Protein AF-A0AAI9SCG8-F1 (afdb_monomer)

Radius of gyration: 17.85 Å; Cα contacts (8 Å, |Δi|>4): 83; chains: 1; bounding box: 46×26×51 Å

Foldseek 3Di:
DDDLPDQAALVRLVVLVVVLVVLVVVLVVQCCVLPVPPPDDPDVVVVVVSVVSVVVSVVSVVVSLVSNLSSLLSLCVQQVHHSVLSVLCVPPVSVVVSSVCSNPRHGPDDD

Solvent-accessible surface area (backbone atoms only — not comparable to full-atom values): 6388 Å² total; per-residue (Å²): 145,85,66,96,82,54,71,46,52,65,70,59,46,49,54,54,50,52,53,48,49,51,50,51,51,53,50,49,52,52,43,48,66,66,61,64,66,66,81,84,73,100,50,85,73,61,53,58,60,47,50,51,52,50,51,54,51,49,55,51,51,50,51,52,50,51,52,51,43,53,53,45,25,26,36,28,50,40,51,72,42,66,47,71,63,39,60,40,54,79,39,71,69,55,16,52,51,49,52,53,46,61,67,66,51,71,64,62,72,83,124

Sequence (111 aa):
MFSLKGRIGRKEFLIRMVLLIIASLILNFISTWFLGSNDMAPDHGLHYAGSLAALLILIAALGVTWCTICAAAARLRDIGRSAWWAILLFVPVLGFVELVYLALARGSSKN

InterPro domains:
  IPR008523 Protein of unknown function DUF805 [PF05656] (1-110)
  IPR008523 Protein of unknown function DUF805 [PTHR34980] (1-109)

Organism: NCBI:txid1944635

Mean predicted aligned error: 8.72 Å

Structure (mmCIF, N/CA/C/O backbone):
data_AF-A0AAI9SCG8-F1
#
_entry.id   AF-A0AAI9SCG8-F1
#
loop_
_atom_site.group_PDB
_atom_site.id
_atom_site.type_symbol
_atom_site.label_atom_id
_atom_site.label_alt_id
_atom_site.label_comp_id
_atom_site.label_asym_id
_atom_site.label_entity_id
_atom_site.label_seq_id
_atom_site.pdbx_PDB_ins_code
_atom_site.Cartn_x
_atom_site.Cartn_y
_atom_site.Cartn_z
_atom_site.occupancy
_atom_site.B_iso_or_equiv
_atom_site.auth_seq_id
_atom_site.auth_comp_id
_atom_site.auth_asym_id
_atom_site.auth_atom_id
_atom_site.pdbx_PDB_model_num
ATOM 1 N N . MET A 1 1 ? 4.175 14.241 9.320 1.00 41.56 1 MET A N 1
ATOM 2 C CA . MET A 1 1 ? 3.683 13.121 8.485 1.00 41.56 1 MET A CA 1
ATOM 3 C C . MET A 1 1 ? 4.202 11.734 8.918 1.00 41.56 1 MET A C 1
ATOM 5 O O . MET A 1 1 ? 3.926 10.780 8.211 1.00 41.56 1 MET A O 1
ATOM 9 N N . PHE A 1 2 ? 4.787 11.553 10.119 1.00 38.56 2 PHE A N 1
ATOM 10 C CA . PHE A 1 2 ? 5.138 10.224 10.667 1.00 38.56 2 PHE A CA 1
ATOM 11 C C . PHE A 1 2 ? 4.894 10.144 12.187 1.00 38.56 2 PHE A C 1
ATOM 13 O O . PHE A 1 2 ? 5.828 10.170 12.978 1.00 38.56 2 PHE A O 1
ATOM 20 N N . SER A 1 3 ? 3.630 10.088 12.620 1.00 43.97 3 SER A N 1
ATOM 21 C CA . SER A 1 3 ? 3.296 9.809 14.026 1.00 43.97 3 SER A CA 1
ATOM 22 C C . SER A 1 3 ? 2.674 8.420 14.139 1.00 43.97 3 SER A C 1
ATOM 24 O O . SER A 1 3 ? 1.537 8.208 13.723 1.00 43.97 3 SER A O 1
ATOM 26 N N . LEU A 1 4 ? 3.412 7.477 14.733 1.00 52.69 4 LEU A N 1
ATOM 27 C CA . LEU A 1 4 ? 2.947 6.116 15.047 1.00 52.69 4 LEU A CA 1
ATOM 28 C C . LEU A 1 4 ? 1.884 6.082 16.168 1.00 52.69 4 LEU A C 1
ATOM 30 O O . LEU A 1 4 ? 1.294 5.032 16.424 1.00 52.69 4 LEU A O 1
ATOM 34 N N . LYS A 1 5 ? 1.604 7.229 16.807 1.00 54.00 5 LYS A N 1
ATOM 35 C CA . LYS A 1 5 ? 0.611 7.399 17.884 1.00 54.00 5 LYS A CA 1
ATOM 36 C C . LYS A 1 5 ? -0.717 8.021 17.426 1.00 54.00 5 LYS A C 1
ATOM 38 O O . LYS A 1 5 ? -1.631 8.141 18.235 1.00 54.00 5 LYS A O 1
ATOM 43 N N . GLY A 1 6 ? -0.846 8.414 16.157 1.00 60.06 6 GLY A N 1
ATOM 44 C CA . GLY A 1 6 ? -2.071 9.032 15.644 1.00 60.06 6 GLY A CA 1
ATOM 45 C C . GLY A 1 6 ? -3.183 8.011 15.398 1.00 60.06 6 GLY A C 1
ATOM 46 O O . GLY A 1 6 ? -2.981 7.031 14.681 1.00 60.06 6 GLY A O 1
ATOM 47 N N . ARG A 1 7 ? -4.367 8.242 15.973 1.00 67.19 7 ARG A N 1
ATOM 48 C CA . ARG A 1 7 ? -5.604 7.563 15.560 1.00 67.19 7 ARG A CA 1
ATOM 49 C C . ARG A 1 7 ? -6.013 8.117 14.198 1.00 67.19 7 ARG A C 1
ATOM 51 O O . ARG A 1 7 ? -6.025 9.331 14.026 1.00 67.19 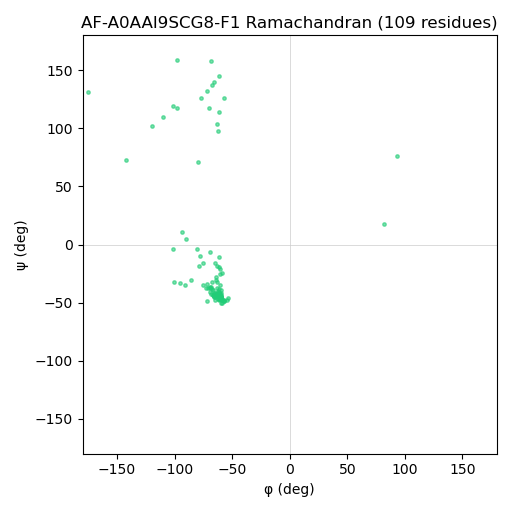7 ARG A O 1
ATOM 58 N N . ILE A 1 8 ? -6.330 7.243 13.244 1.00 75.56 8 ILE A N 1
ATOM 59 C CA . ILE A 1 8 ? -6.785 7.652 11.911 1.00 75.56 8 ILE A CA 1
ATOM 60 C C . ILE A 1 8 ? -8.306 7.507 11.839 1.00 75.56 8 ILE A C 1
ATOM 62 O O . ILE A 1 8 ? -8.856 6.404 11.953 1.00 75.56 8 ILE A O 1
ATOM 66 N N . GLY A 1 9 ? -8.983 8.631 11.602 1.00 75.94 9 GLY A N 1
ATOM 67 C CA . GLY A 1 9 ? -10.420 8.659 11.348 1.00 75.94 9 GLY A CA 1
ATOM 68 C C . GLY A 1 9 ? -10.779 8.022 10.001 1.00 75.94 9 GLY A C 1
ATOM 69 O O . GLY A 1 9 ? -9.963 7.954 9.086 1.00 75.94 9 GLY A O 1
ATOM 70 N N . ARG A 1 10 ? -12.034 7.583 9.842 1.00 80.56 10 ARG A N 1
ATOM 71 C CA . ARG A 1 10 ? -12.500 6.866 8.636 1.00 80.56 10 ARG A CA 1
ATOM 72 C C . ARG A 1 10 ? -12.210 7.607 7.322 1.00 80.56 10 ARG A C 1
ATOM 74 O O . ARG A 1 10 ? -11.725 6.999 6.376 1.00 80.56 10 ARG A O 1
ATOM 81 N N . LYS A 1 11 ? -12.500 8.913 7.261 1.00 80.69 11 LYS A N 1
ATOM 82 C CA . LYS A 1 11 ? -12.284 9.730 6.051 1.00 80.69 11 LYS A CA 1
ATOM 83 C C . LYS A 1 11 ? -10.799 9.854 5.709 1.00 80.69 11 LYS A C 1
ATOM 85 O O . LYS A 1 11 ? -10.421 9.724 4.552 1.00 80.69 11 LYS A O 1
ATOM 90 N N . GLU A 1 12 ? -9.962 10.056 6.721 1.00 83.94 12 GLU A N 1
ATOM 91 C CA . GLU A 1 12 ? -8.517 10.164 6.542 1.00 83.94 12 GLU A CA 1
ATOM 92 C C . GLU A 1 12 ? -7.903 8.827 6.103 1.00 83.94 12 GLU A C 1
ATOM 94 O O . GLU A 1 12 ? -7.035 8.812 5.234 1.00 83.94 12 GLU A O 1
ATOM 99 N N . PHE A 1 13 ? -8.396 7.702 6.637 1.00 86.56 13 PHE A N 1
ATOM 100 C CA . PHE A 1 13 ? -8.008 6.367 6.177 1.00 86.56 13 PHE A CA 1
ATOM 101 C C . PHE A 1 13 ? -8.336 6.176 4.697 1.00 86.56 13 PHE A C 1
ATOM 103 O O . PHE A 1 13 ? -7.452 5.808 3.932 1.00 86.56 13 PHE A O 1
ATOM 110 N N . LEU A 1 14 ? -9.569 6.485 4.281 1.00 86.50 14 LEU A N 1
ATOM 111 C CA . LEU A 1 14 ? -9.987 6.359 2.883 1.00 86.50 14 LEU A CA 1
ATOM 112 C C . LEU A 1 14 ? -9.128 7.210 1.946 1.00 86.50 14 LEU A C 1
ATOM 114 O O . LEU A 1 14 ? -8.645 6.694 0.946 1.00 86.50 14 LEU A O 1
ATOM 118 N N . ILE A 1 15 ? -8.882 8.478 2.284 1.00 88.19 15 ILE A N 1
ATOM 119 C CA . ILE A 1 15 ? -8.038 9.359 1.465 1.00 88.19 15 ILE A CA 1
ATOM 120 C C . ILE A 1 15 ? -6.617 8.792 1.357 1.00 88.19 15 ILE A C 1
ATOM 122 O O . ILE A 1 15 ? -6.079 8.700 0.258 1.00 88.19 15 ILE A O 1
ATOM 126 N N . ARG A 1 16 ? -6.018 8.352 2.473 1.00 89.38 16 ARG A N 1
ATOM 127 C CA . ARG A 1 16 ? -4.682 7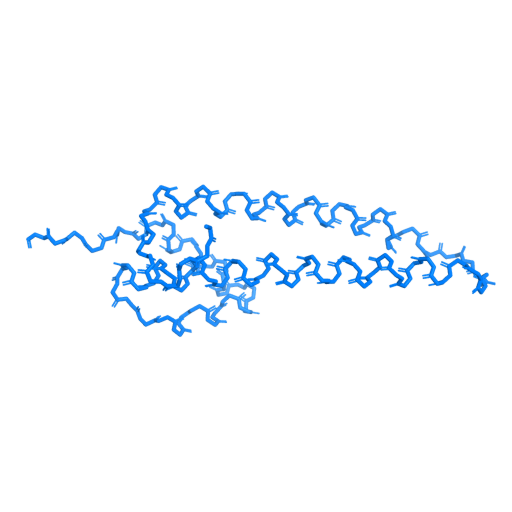.731 2.469 1.00 89.38 16 ARG A CA 1
ATOM 128 C C . ARG A 1 16 ? -4.647 6.454 1.628 1.00 89.38 16 ARG A C 1
ATOM 130 O O . ARG A 1 16 ? -3.696 6.268 0.881 1.00 89.38 16 ARG A O 1
ATOM 137 N N . MET A 1 17 ? -5.668 5.601 1.720 1.00 89.94 17 MET A N 1
ATOM 138 C CA . MET A 1 17 ? -5.767 4.380 0.915 1.00 89.94 17 MET A CA 1
ATOM 139 C C . MET A 1 17 ? -5.916 4.691 -0.570 1.00 89.94 17 MET A C 1
ATOM 141 O O . MET A 1 17 ? -5.198 4.109 -1.371 1.00 89.94 17 MET A O 1
ATOM 145 N N . VAL A 1 18 ? -6.771 5.644 -0.945 1.00 90.75 18 VAL A N 1
ATOM 146 C CA . VAL A 1 18 ? -6.926 6.066 -2.345 1.00 90.75 18 VAL A CA 1
ATOM 147 C C . VAL A 1 18 ? -5.609 6.610 -2.897 1.00 90.75 18 VAL A C 1
ATOM 149 O O . VAL A 1 18 ? -5.192 6.202 -3.975 1.00 90.75 18 VAL A O 1
ATOM 152 N N . LEU A 1 19 ? -4.908 7.466 -2.147 1.00 92.19 19 LEU A N 1
ATOM 153 C CA . LEU A 1 19 ? -3.600 7.986 -2.555 1.00 92.19 19 LEU A CA 1
ATOM 154 C C . LEU A 1 19 ? -2.557 6.873 -2.723 1.00 92.19 19 LEU A C 1
ATOM 156 O O . LEU A 1 19 ? -1.797 6.893 -3.687 1.00 92.19 19 LEU A O 1
ATOM 160 N N . LEU A 1 20 ? -2.531 5.895 -1.814 1.00 91.81 20 LEU A N 1
ATOM 161 C CA . LEU A 1 20 ? -1.609 4.760 -1.893 1.00 91.81 20 LEU A CA 1
ATOM 162 C C . LEU A 1 20 ? -1.950 3.824 -3.059 1.00 91.81 20 LEU A C 1
ATOM 164 O O . LEU A 1 20 ? -1.037 3.378 -3.742 1.00 91.81 20 LEU A O 1
ATOM 168 N N . ILE A 1 21 ? -3.235 3.602 -3.352 1.00 91.69 21 ILE A N 1
ATOM 169 C CA . ILE A 1 21 ? -3.680 2.849 -4.534 1.00 91.69 21 ILE A CA 1
ATOM 170 C C . ILE A 1 21 ? -3.245 3.567 -5.813 1.00 91.69 21 ILE A C 1
ATOM 172 O O . ILE A 1 21 ? -2.671 2.937 -6.695 1.00 91.69 21 ILE A O 1
ATOM 176 N N . ILE A 1 22 ? -3.458 4.883 -5.911 1.00 94.25 22 ILE A N 1
ATOM 177 C CA . ILE A 1 22 ? -3.014 5.675 -7.068 1.00 94.25 22 ILE A CA 1
ATOM 178 C C . ILE A 1 22 ? -1.490 5.584 -7.225 1.00 94.25 22 ILE A C 1
ATOM 180 O O . ILE A 1 22 ? -1.006 5.333 -8.326 1.00 94.25 22 ILE A O 1
ATOM 184 N N . ALA A 1 23 ? -0.731 5.721 -6.135 1.00 93.00 23 ALA A N 1
ATOM 185 C CA . ALA A 1 23 ? 0.722 5.574 -6.160 1.00 93.00 23 ALA A CA 1
ATOM 186 C C . ALA A 1 23 ? 1.155 4.170 -6.622 1.00 93.00 23 ALA A C 1
ATOM 188 O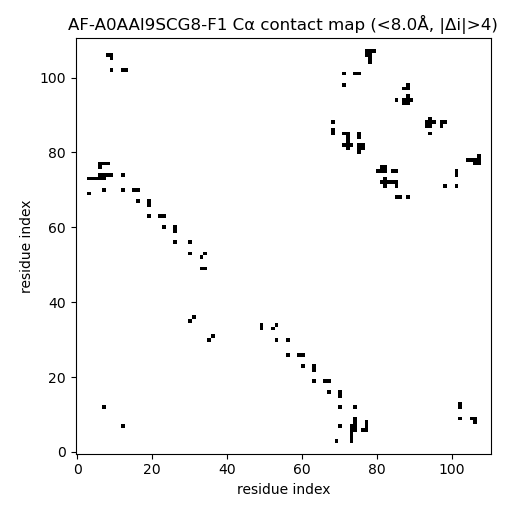 O . ALA A 1 23 ? 2.058 4.055 -7.448 1.00 93.00 23 ALA A O 1
ATOM 189 N N . SER A 1 24 ? 0.486 3.111 -6.152 1.00 91.12 24 SER A N 1
ATOM 190 C CA . SER A 1 24 ? 0.719 1.738 -6.612 1.00 91.12 24 SER A CA 1
ATOM 191 C C . SER A 1 24 ? 0.423 1.562 -8.100 1.00 91.12 24 SER A C 1
ATOM 193 O O . SER A 1 24 ? 1.197 0.900 -8.782 1.00 91.12 24 SER A O 1
ATOM 195 N N . LEU A 1 25 ? -0.659 2.154 -8.617 1.00 93.12 25 LEU A N 1
ATOM 196 C CA . LEU A 1 25 ? -1.011 2.084 -10.039 1.00 93.12 25 LEU A CA 1
ATOM 197 C C . LEU A 1 25 ? 0.024 2.799 -10.913 1.00 93.12 25 LEU A C 1
ATOM 199 O O . LEU A 1 25 ? 0.461 2.242 -11.916 1.00 93.12 25 LEU A O 1
ATOM 203 N N . ILE A 1 26 ? 0.465 3.993 -10.504 1.00 93.06 26 ILE A N 1
ATOM 204 C CA . ILE A 1 26 ? 1.535 4.734 -11.186 1.00 93.06 26 ILE A CA 1
ATOM 205 C C . ILE A 1 26 ? 2.828 3.916 -11.180 1.00 93.06 26 ILE A C 1
ATOM 207 O O . ILE A 1 26 ? 3.472 3.775 -12.216 1.00 93.06 26 ILE A O 1
ATOM 211 N N . LEU A 1 27 ? 3.193 3.336 -10.035 1.00 90.75 27 LEU A N 1
ATOM 212 C CA . LEU A 1 27 ? 4.392 2.514 -9.926 1.00 90.75 27 LEU A CA 1
ATOM 213 C C . LEU A 1 27 ? 4.308 1.259 -10.800 1.00 90.75 27 LEU A C 1
ATOM 215 O O . LEU A 1 27 ? 5.305 0.876 -11.403 1.00 90.75 27 LEU A O 1
ATOM 219 N N . ASN A 1 28 ? 3.130 0.638 -10.902 1.00 89.69 28 ASN A N 1
ATOM 220 C CA . ASN A 1 28 ? 2.913 -0.518 -11.767 1.00 89.69 28 ASN 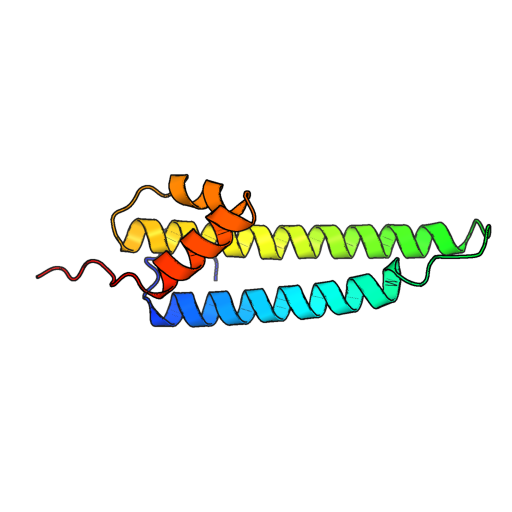A CA 1
ATOM 221 C C . ASN A 1 28 ? 3.049 -0.131 -13.245 1.00 89.69 28 ASN A C 1
ATOM 223 O O . ASN A 1 28 ? 3.768 -0.796 -13.982 1.00 89.69 28 ASN A O 1
ATOM 227 N N . PHE A 1 29 ? 2.461 1.000 -13.645 1.00 89.69 29 PHE A N 1
ATOM 228 C CA . PHE A 1 29 ? 2.597 1.542 -14.996 1.00 89.69 29 PHE A CA 1
ATOM 229 C C . PHE A 1 29 ? 4.066 1.814 -15.355 1.00 89.69 29 PHE A C 1
ATOM 231 O O . PHE A 1 29 ? 4.557 1.316 -16.367 1.00 89.69 29 PHE A O 1
ATOM 238 N N . ILE A 1 30 ? 4.794 2.520 -14.481 1.00 86.50 30 ILE A N 1
ATOM 239 C CA . ILE A 1 30 ? 6.237 2.766 -14.624 1.00 86.50 30 ILE A CA 1
ATOM 240 C C . ILE A 1 30 ? 6.984 1.431 -14.722 1.00 86.50 30 ILE A C 1
ATOM 242 O O . ILE A 1 30 ? 7.769 1.232 -15.643 1.00 86.50 30 ILE A O 1
ATOM 246 N N . SER A 1 31 ? 6.700 0.480 -13.832 1.00 85.00 31 SER A N 1
ATOM 247 C CA . SER A 1 31 ? 7.329 -0.840 -13.853 1.00 85.00 31 SER A CA 1
ATOM 248 C C . SER A 1 31 ? 7.114 -1.558 -15.182 1.00 85.00 31 SER A C 1
ATOM 250 O O . SER A 1 31 ? 8.080 -1.988 -15.795 1.00 85.00 31 SER A O 1
ATOM 252 N N . THR A 1 32 ? 5.888 -1.619 -15.704 1.00 81.31 32 THR A N 1
ATOM 253 C CA . THR A 1 32 ? 5.627 -2.253 -17.006 1.00 81.31 32 THR A CA 1
ATOM 254 C C . THR A 1 32 ? 6.329 -1.549 -18.165 1.00 81.31 32 THR A C 1
ATOM 256 O O . THR A 1 32 ? 6.762 -2.212 -19.100 1.00 81.31 32 THR A O 1
ATOM 259 N N . TRP A 1 33 ? 6.499 -0.228 -18.087 1.00 80.00 33 TRP A N 1
ATOM 260 C CA . TRP A 1 33 ? 7.141 0.565 -19.132 1.00 80.00 33 TRP A CA 1
ATOM 261 C C . TRP A 1 33 ? 8.669 0.406 -19.151 1.00 80.00 33 TRP A C 1
ATOM 263 O O . TRP A 1 33 ? 9.262 0.404 -20.222 1.00 80.00 33 TRP A O 1
ATOM 273 N N . PHE A 1 34 ? 9.301 0.240 -17.982 1.00 72.25 34 PHE A N 1
ATOM 274 C CA . PHE A 1 34 ? 10.757 0.074 -17.851 1.00 72.25 34 PHE A CA 1
ATOM 275 C C . PHE A 1 34 ? 11.219 -1.395 -17.786 1.00 72.25 34 PHE A C 1
ATOM 277 O O . PHE A 1 34 ? 12.320 -1.712 -18.235 1.00 72.25 34 PHE A O 1
ATOM 284 N N . LEU A 1 35 ? 10.421 -2.298 -17.201 1.00 69.12 35 LEU A N 1
ATOM 285 C CA . LEU A 1 35 ? 10.757 -3.721 -17.026 1.00 69.12 35 LEU A CA 1
ATOM 286 C C . LEU A 1 35 ? 10.086 -4.626 -18.071 1.00 69.12 35 LEU A C 1
ATOM 288 O O . LEU A 1 35 ? 10.681 -5.631 -18.450 1.00 69.12 35 LEU A O 1
ATOM 292 N N . GLY A 1 36 ? 8.883 -4.284 -18.545 1.00 62.84 36 GLY A N 1
ATOM 293 C CA . GLY A 1 36 ? 8.111 -5.102 -19.493 1.00 62.84 36 GLY A CA 1
ATOM 294 C C . GLY A 1 36 ? 8.582 -5.022 -20.949 1.00 62.84 36 GLY A C 1
ATOM 295 O O . GLY A 1 36 ? 8.151 -5.824 -21.767 1.00 62.84 36 GLY A O 1
ATOM 296 N N . SER A 1 37 ? 9.482 -4.092 -21.278 1.00 60.44 37 SER A N 1
ATOM 297 C CA . SER A 1 37 ? 10.068 -3.928 -22.615 1.00 60.44 37 SER A CA 1
ATOM 298 C C . SER A 1 37 ? 11.363 -4.726 -22.842 1.00 60.44 37 SER A C 1
ATOM 300 O O . SER A 1 37 ? 11.997 -4.539 -23.874 1.00 60.44 37 SER A O 1
ATOM 302 N N . ASN A 1 38 ? 11.800 -5.564 -21.889 1.00 55.81 38 ASN A N 1
ATOM 303 C CA . ASN A 1 38 ? 13.115 -6.230 -21.929 1.00 55.81 38 ASN A CA 1
ATOM 304 C C . ASN A 1 38 ? 13.113 -7.635 -22.553 1.00 55.81 38 ASN A C 1
ATOM 306 O O . ASN A 1 38 ? 14.123 -8.337 -22.477 1.00 55.81 38 ASN A O 1
ATOM 310 N N . ASP A 1 39 ? 12.023 -8.053 -23.193 1.00 55.09 39 ASP A N 1
ATOM 311 C CA . ASP A 1 39 ? 12.116 -9.185 -24.105 1.00 55.09 39 ASP A CA 1
ATOM 312 C C . ASP A 1 39 ? 12.915 -8.735 -25.341 1.00 55.09 39 ASP A C 1
ATOM 314 O O . ASP A 1 39 ? 12.465 -7.880 -26.099 1.00 55.09 39 ASP A O 1
ATOM 318 N N . MET A 1 40 ? 14.073 -9.375 -25.550 1.00 55.59 40 MET A N 1
ATOM 319 C CA . MET A 1 40 ? 14.911 -9.370 -26.766 1.00 55.59 40 MET A CA 1
ATOM 320 C C . MET A 1 40 ? 16.052 -8.326 -26.857 1.00 55.59 40 MET A C 1
ATOM 322 O O . MET A 1 40 ? 15.979 -7.408 -27.664 1.00 55.59 40 MET A O 1
ATOM 326 N N . ALA A 1 41 ? 17.173 -8.530 -26.151 1.00 54.09 41 ALA A N 1
ATOM 327 C CA . ALA A 1 41 ? 18.527 -8.393 -26.734 1.00 54.09 41 ALA A CA 1
ATOM 328 C C . ALA A 1 41 ? 19.623 -8.797 -25.723 1.00 54.09 41 ALA A C 1
ATOM 330 O O . ALA A 1 41 ? 19.615 -8.306 -24.595 1.00 54.09 41 ALA A O 1
ATOM 331 N N . PRO A 1 42 ? 20.604 -9.640 -26.100 1.00 55.28 42 PRO A N 1
ATOM 332 C CA . PRO A 1 42 ? 21.772 -9.924 -25.277 1.00 55.28 42 PRO A CA 1
ATOM 333 C C . PRO A 1 42 ? 22.773 -8.772 -25.426 1.00 55.28 42 PRO A C 1
ATOM 335 O O . PRO A 1 42 ? 23.796 -8.925 -26.083 1.00 55.28 42 PRO A O 1
ATOM 338 N N . ASP A 1 43 ? 22.462 -7.601 -24.869 1.00 56.88 43 ASP A N 1
ATOM 339 C CA . ASP A 1 43 ? 23.372 -6.456 -24.904 1.00 56.88 43 ASP A CA 1
ATOM 340 C C . ASP A 1 43 ? 23.734 -6.034 -23.478 1.00 56.88 43 ASP A C 1
ATOM 342 O O . ASP A 1 43 ? 22.961 -5.428 -22.731 1.00 56.88 43 ASP A O 1
ATOM 346 N N . HIS A 1 44 ? 24.937 -6.430 -23.070 1.00 57.56 44 HIS A N 1
ATOM 347 C CA . HIS A 1 44 ? 25.416 -6.421 -21.687 1.00 57.56 44 HIS A CA 1
ATOM 348 C C . HIS A 1 44 ? 25.470 -5.016 -21.042 1.00 57.56 44 HIS A C 1
ATOM 350 O O . HIS A 1 44 ? 25.631 -4.909 -19.827 1.00 57.56 44 HIS A O 1
ATOM 356 N N . GLY A 1 45 ? 25.306 -3.939 -21.823 1.00 54.84 45 GLY A N 1
ATOM 357 C CA . GLY A 1 45 ? 25.262 -2.549 -21.351 1.00 54.84 45 GLY A CA 1
ATOM 358 C C . GLY A 1 45 ? 23.882 -2.059 -20.884 1.00 54.84 45 GLY A C 1
ATOM 359 O O . GLY A 1 45 ? 23.810 -1.249 -19.959 1.00 54.84 45 GLY A O 1
ATOM 360 N N . LEU A 1 46 ? 22.780 -2.572 -21.450 1.00 55.41 46 LEU A N 1
ATOM 361 C CA . LEU A 1 46 ? 21.415 -2.137 -21.101 1.00 55.41 46 LEU A CA 1
ATOM 362 C C . LEU A 1 46 ? 20.920 -2.762 -19.777 1.00 55.41 46 LEU A C 1
ATOM 364 O O . LEU A 1 46 ? 20.023 -2.236 -19.116 1.00 55.41 46 LEU A O 1
ATOM 368 N N . HIS A 1 47 ? 21.565 -3.845 -19.333 1.00 60.09 47 HIS A N 1
ATOM 369 C CA . HIS A 1 47 ? 21.229 -4.568 -18.102 1.00 60.09 47 HIS A CA 1
ATOM 370 C C . HIS A 1 47 ? 21.496 -3.762 -16.815 1.00 60.09 47 HIS A C 1
ATOM 372 O O . HIS A 1 47 ? 20.766 -3.905 -15.830 1.00 60.09 47 HIS A O 1
ATOM 378 N N . TYR A 1 48 ? 22.507 -2.886 -16.791 1.00 58.69 48 TYR A N 1
ATOM 379 C CA . TYR A 1 48 ? 22.812 -2.067 -15.607 1.00 58.69 48 TYR A CA 1
ATOM 380 C C . TYR A 1 48 ? 21.789 -0.942 -15.390 1.00 58.69 48 TYR A C 1
ATOM 382 O O . TYR A 1 48 ? 21.389 -0.670 -14.259 1.00 58.69 48 TYR A O 1
ATOM 390 N N . ALA A 1 49 ? 21.302 -0.328 -16.473 1.00 64.00 49 ALA A N 1
ATOM 391 C CA . ALA A 1 49 ? 20.230 0.663 -16.402 1.00 64.00 49 ALA A CA 1
ATOM 392 C C . ALA A 1 49 ? 18.894 0.019 -15.987 1.00 64.00 49 ALA A C 1
ATOM 394 O O . ALA A 1 49 ? 18.208 0.541 -15.106 1.00 64.00 49 ALA A O 1
ATOM 395 N N . GLY A 1 50 ? 18.568 -1.155 -16.547 1.00 71.38 50 GLY A N 1
ATOM 396 C CA . GLY A 1 50 ? 17.386 -1.931 -16.160 1.00 71.38 50 GLY A CA 1
ATOM 397 C C . GLY A 1 50 ? 17.421 -2.399 -14.700 1.00 71.38 50 GLY A C 1
ATOM 398 O O . GLY A 1 50 ? 16.419 -2.302 -13.994 1.00 71.38 50 GLY A O 1
ATOM 399 N N . SER A 1 51 ? 18.584 -2.835 -14.204 1.00 76.00 51 SER A N 1
ATOM 400 C CA . SER A 1 51 ? 18.748 -3.271 -12.807 1.00 76.00 51 SER A CA 1
ATOM 401 C C . SER A 1 51 ? 18.682 -2.123 -11.795 1.00 76.00 51 SER A C 1
ATOM 403 O O . SER A 1 51 ? 18.073 -2.291 -10.737 1.00 76.00 51 SER A O 1
ATOM 405 N N . LEU A 1 52 ? 19.220 -0.939 -12.111 1.00 81.88 52 LEU A N 1
ATOM 406 C CA . LEU A 1 52 ? 19.060 0.242 -11.256 1.00 81.88 52 LEU A CA 1
ATOM 407 C C . LEU A 1 52 ? 17.599 0.715 -11.219 1.00 81.88 52 LEU A C 1
ATOM 409 O O . LEU A 1 52 ? 17.076 0.998 -10.141 1.00 81.88 52 LEU A O 1
ATOM 413 N N . ALA A 1 53 ? 16.920 0.754 -12.370 1.00 83.12 53 ALA A N 1
ATOM 414 C CA . ALA A 1 53 ? 15.498 1.085 -12.436 1.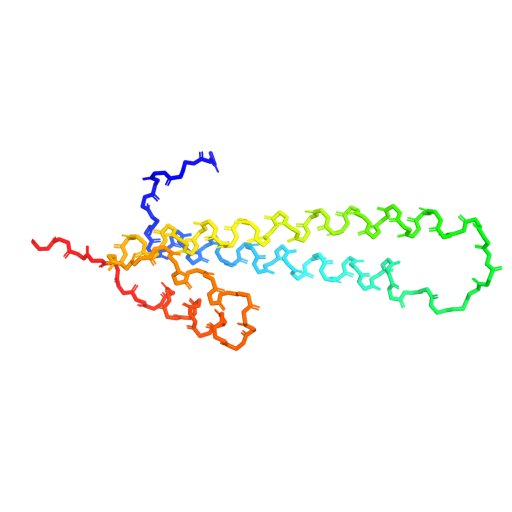00 83.12 53 ALA A CA 1
ATOM 415 C C . ALA A 1 53 ? 14.653 0.092 -11.619 1.00 83.12 53 ALA A C 1
ATOM 417 O O . ALA A 1 53 ? 13.821 0.509 -10.813 1.00 83.12 53 ALA A O 1
ATOM 418 N N . ALA A 1 54 ? 14.925 -1.211 -11.748 1.00 83.81 54 ALA A N 1
ATOM 419 C CA . ALA A 1 54 ? 14.270 -2.253 -10.961 1.00 83.81 54 ALA A CA 1
ATOM 420 C C . ALA A 1 54 ? 14.499 -2.081 -9.450 1.00 83.81 54 ALA A C 1
ATOM 422 O O . ALA A 1 54 ? 13.552 -2.203 -8.671 1.00 83.81 54 ALA A O 1
ATOM 423 N N . LEU A 1 55 ? 15.720 -1.738 -9.022 1.00 87.38 55 LEU A N 1
ATOM 424 C CA . LEU A 1 55 ? 16.029 -1.476 -7.614 1.00 87.38 55 LEU A CA 1
ATOM 425 C C . LEU A 1 55 ? 15.253 -0.266 -7.073 1.00 87.38 55 LEU A C 1
ATOM 427 O O . LEU A 1 55 ? 14.685 -0.333 -5.984 1.00 87.38 55 LEU A O 1
ATOM 431 N N . LEU A 1 56 ? 15.193 0.832 -7.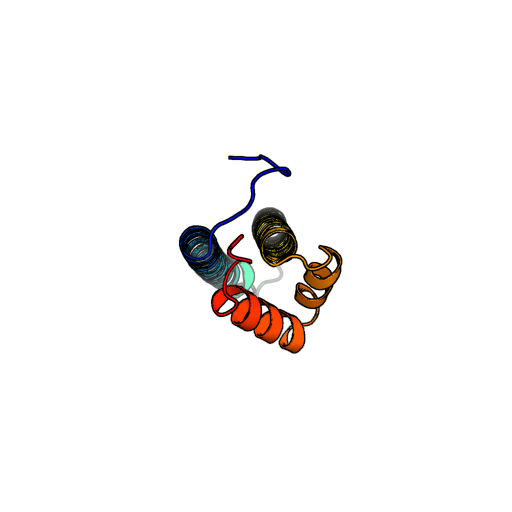829 1.00 89.50 56 LEU A N 1
ATOM 432 C CA . LEU A 1 56 ? 14.451 2.031 -7.429 1.00 89.50 56 LEU A CA 1
ATOM 433 C C . LEU A 1 56 ? 12.943 1.763 -7.341 1.00 89.50 56 LEU A C 1
ATOM 435 O O . LEU A 1 56 ? 12.295 2.185 -6.380 1.00 89.50 56 LEU A O 1
ATOM 439 N N . ILE A 1 57 ? 12.395 1.013 -8.300 1.00 89.56 57 ILE A N 1
ATOM 440 C CA . ILE A 1 57 ? 10.992 0.582 -8.294 1.00 89.56 57 ILE A CA 1
ATOM 441 C C . ILE A 1 57 ? 10.710 -0.312 -7.082 1.00 89.56 57 ILE A C 1
ATOM 443 O O . ILE A 1 57 ? 9.695 -0.121 -6.411 1.00 89.56 57 ILE A O 1
ATOM 447 N N . LEU A 1 58 ? 11.615 -1.237 -6.748 1.00 89.88 58 LEU A N 1
ATOM 448 C CA . LEU A 1 58 ? 11.499 -2.088 -5.564 1.00 89.88 58 LEU A CA 1
ATOM 449 C C . LEU A 1 58 ? 11.474 -1.259 -4.273 1.00 89.88 58 LEU A C 1
ATOM 451 O O . LEU A 1 58 ? 10.600 -1.461 -3.431 1.00 89.88 58 LEU A O 1
ATOM 455 N N . ILE A 1 59 ? 12.387 -0.296 -4.121 1.00 93.69 59 ILE A N 1
ATOM 456 C CA . ILE A 1 59 ? 12.425 0.595 -2.950 1.00 93.69 59 ILE A CA 1
ATOM 457 C C . ILE A 1 59 ? 11.116 1.387 -2.834 1.00 93.69 59 ILE A C 1
ATOM 459 O O . ILE A 1 59 ? 10.535 1.470 -1.748 1.00 93.69 59 ILE A O 1
ATOM 463 N N . ALA A 1 60 ? 10.611 1.926 -3.946 1.00 91.94 60 ALA A N 1
ATOM 464 C CA . ALA A 1 60 ? 9.335 2.635 -3.971 1.00 91.94 60 ALA A CA 1
ATOM 465 C C . ALA A 1 60 ? 8.160 1.718 -3.584 1.00 91.94 60 ALA A C 1
ATOM 467 O O . ALA A 1 60 ? 7.319 2.105 -2.769 1.00 91.94 60 ALA A O 1
ATOM 468 N N . ALA A 1 61 ? 8.129 0.483 -4.095 1.00 90.19 61 ALA A N 1
ATOM 469 C CA . ALA A 1 61 ? 7.099 -0.503 -3.772 1.00 90.19 61 ALA A CA 1
ATOM 470 C C . ALA A 1 61 ? 7.104 -0.863 -2.279 1.00 90.19 61 ALA A C 1
ATOM 472 O O . ALA A 1 61 ? 6.046 -0.914 -1.643 1.00 90.19 61 ALA A O 1
ATOM 473 N N . LEU A 1 62 ? 8.290 -1.049 -1.694 1.00 92.56 62 LEU A N 1
ATOM 474 C CA . LEU A 1 62 ? 8.454 -1.280 -0.259 1.00 92.56 62 LEU A CA 1
ATOM 475 C C . LEU A 1 62 ? 7.972 -0.078 0.561 1.00 92.56 62 LEU A C 1
ATOM 477 O O . LEU A 1 62 ? 7.276 -0.264 1.559 1.00 92.56 62 LEU A O 1
ATOM 481 N N . GLY A 1 63 ? 8.262 1.148 0.118 1.00 93.50 63 GLY A N 1
ATOM 482 C CA . GLY A 1 63 ? 7.772 2.370 0.756 1.00 93.50 63 GLY A CA 1
ATOM 483 C C . GLY A 1 63 ? 6.242 2.464 0.772 1.00 93.50 63 GLY A C 1
ATOM 484 O O . GLY A 1 63 ? 5.645 2.727 1.820 1.00 93.50 63 GLY A O 1
ATOM 485 N N . VAL A 1 64 ? 5.590 2.189 -0.363 1.00 91.38 64 VAL A N 1
ATOM 486 C CA . VAL A 1 64 ? 4.119 2.179 -0.471 1.00 91.38 64 VAL A CA 1
ATOM 487 C C . VAL A 1 64 ? 3.511 1.083 0.408 1.00 91.38 64 VAL A C 1
ATOM 489 O O . VAL A 1 64 ? 2.546 1.328 1.141 1.00 91.38 64 VAL A O 1
ATOM 492 N N . THR A 1 65 ? 4.113 -0.106 0.404 1.00 90.44 65 THR A N 1
ATOM 493 C CA . THR A 1 65 ? 3.685 -1.237 1.240 1.00 90.44 65 THR A CA 1
ATOM 494 C C . THR A 1 65 ? 3.787 -0.887 2.724 1.00 90.44 65 THR A C 1
ATOM 496 O O . THR A 1 65 ? 2.826 -1.058 3.476 1.00 90.44 65 THR A O 1
ATOM 499 N N . TRP A 1 66 ? 4.908 -0.299 3.144 1.00 91.69 66 TRP A N 1
ATOM 500 C CA . TRP A 1 66 ? 5.122 0.139 4.521 1.00 91.69 66 TRP A CA 1
ATOM 501 C C . TRP A 1 66 ? 4.089 1.177 4.973 1.00 91.69 66 TRP A C 1
ATOM 503 O O . TRP A 1 66 ? 3.503 1.057 6.054 1.00 91.69 66 TRP A O 1
ATOM 513 N N . CYS A 1 67 ? 3.808 2.172 4.126 1.00 91.50 67 CYS A N 1
ATOM 514 C CA . CYS A 1 67 ? 2.788 3.184 4.399 1.00 91.50 67 CYS A CA 1
ATOM 515 C C . CYS A 1 67 ? 1.390 2.565 4.547 1.00 91.50 67 CYS A C 1
ATOM 517 O O . CYS A 1 67 ? 0.629 2.968 5.430 1.00 91.50 67 CYS A O 1
ATOM 519 N N . THR A 1 68 ? 1.076 1.560 3.728 1.00 89.88 68 THR A N 1
ATOM 520 C CA . THR A 1 68 ? -0.199 0.833 3.767 1.00 89.88 68 THR A CA 1
ATOM 521 C C . THR A 1 68 ? -0.363 0.069 5.080 1.00 89.88 68 THR A C 1
ATOM 523 O O . THR A 1 68 ? -1.380 0.226 5.759 1.00 89.88 68 THR A O 1
ATOM 526 N N . ILE A 1 69 ? 0.669 -0.670 5.505 1.00 90.44 69 ILE A N 1
ATOM 527 C CA . ILE A 1 69 ? 0.679 -1.399 6.784 1.00 90.44 69 ILE A CA 1
ATOM 528 C C . ILE A 1 69 ? 0.521 -0.427 7.955 1.00 90.44 69 ILE A C 1
ATOM 530 O O . ILE A 1 69 ? -0.292 -0.654 8.851 1.00 90.44 69 ILE A O 1
ATOM 534 N N . CYS A 1 70 ? 1.252 0.690 7.937 1.00 90.00 70 CYS A N 1
ATOM 535 C CA . CYS A 1 70 ? 1.174 1.704 8.984 1.00 90.00 70 CYS A CA 1
ATOM 536 C C . CYS A 1 70 ? -0.235 2.314 9.095 1.00 90.00 70 CYS A C 1
ATOM 538 O O . CYS A 1 70 ? -0.745 2.484 10.207 1.00 90.00 70 CYS A O 1
ATOM 540 N N . ALA A 1 71 ? -0.881 2.618 7.965 1.00 89.12 71 ALA A N 1
ATOM 541 C CA . ALA A 1 71 ? -2.242 3.149 7.935 1.00 89.12 71 ALA A CA 1
ATOM 542 C C . ALA A 1 71 ? -3.276 2.123 8.434 1.00 89.12 71 ALA A C 1
ATOM 544 O O . ALA A 1 71 ? -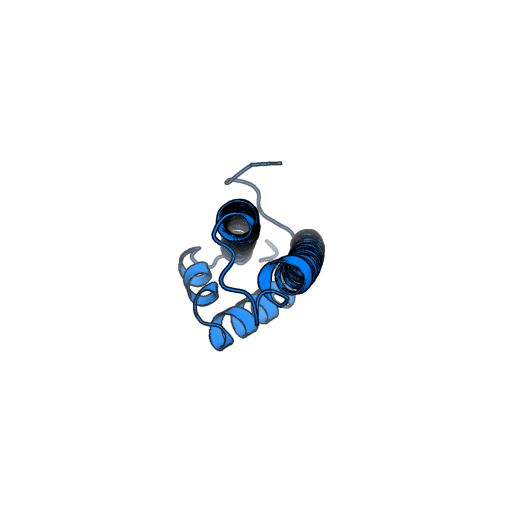4.141 2.472 9.241 1.00 89.12 71 ALA A O 1
ATOM 545 N N . ALA A 1 72 ? -3.161 0.860 8.017 1.00 89.06 72 ALA A N 1
ATOM 546 C CA . ALA A 1 72 ? -4.040 -0.216 8.467 1.00 89.06 72 ALA A CA 1
ATOM 547 C C . ALA A 1 72 ? -3.874 -0.508 9.964 1.00 89.06 72 ALA A C 1
ATOM 549 O O . ALA A 1 72 ? -4.861 -0.557 10.694 1.00 89.06 72 ALA A O 1
ATOM 550 N N . ALA A 1 73 ? -2.637 -0.596 10.460 1.00 89.38 73 ALA A N 1
ATOM 551 C CA . ALA A 1 73 ? -2.347 -0.773 11.880 1.00 89.38 73 ALA A CA 1
ATOM 552 C C . ALA A 1 73 ? -2.905 0.380 12.733 1.00 89.38 73 ALA A C 1
ATOM 554 O O . ALA A 1 73 ? -3.438 0.150 13.820 1.00 89.38 73 ALA A O 1
ATOM 555 N N . ALA A 1 74 ? -2.822 1.624 12.247 1.00 86.69 74 ALA A N 1
ATOM 556 C CA . ALA A 1 74 ? -3.425 2.774 12.918 1.00 86.69 74 ALA A CA 1
ATOM 557 C C . ALA A 1 74 ? -4.963 2.708 12.928 1.00 86.69 74 ALA A C 1
ATOM 559 O O . ALA A 1 74 ? -5.576 3.033 13.946 1.00 86.69 74 ALA A O 1
ATOM 560 N N . ARG A 1 75 ? -5.589 2.249 11.835 1.00 86.75 75 ARG A N 1
ATOM 561 C CA . ARG A 1 75 ? -7.047 2.084 11.739 1.00 86.75 75 ARG A CA 1
ATOM 562 C C . ARG A 1 75 ? -7.564 0.949 12.623 1.00 86.75 75 ARG A C 1
ATOM 564 O O . ARG A 1 75 ? -8.571 1.125 13.303 1.00 86.75 75 ARG A O 1
ATOM 571 N N . LEU A 1 76 ? -6.845 -0.170 12.678 1.00 89.00 76 LEU A N 1
ATOM 572 C CA . LEU A 1 76 ? -7.127 -1.291 13.575 1.00 89.00 76 LEU A CA 1
ATOM 573 C C . LEU A 1 76 ? -7.135 -0.846 15.036 1.00 89.00 76 LEU A C 1
ATOM 575 O O . LEU A 1 76 ? -8.111 -1.093 15.745 1.00 89.00 76 LEU A O 1
ATOM 579 N N . ARG A 1 77 ? -6.103 -0.101 15.455 1.00 86.88 77 ARG A N 1
ATOM 580 C CA . ARG A 1 77 ? -6.045 0.492 16.799 1.00 86.88 77 ARG A CA 1
ATOM 581 C C . ARG A 1 77 ? -7.196 1.463 17.060 1.00 86.88 77 ARG A C 1
ATOM 583 O O . ARG A 1 77 ? -7.683 1.524 18.184 1.00 86.88 77 ARG A O 1
ATOM 590 N N . ASP A 1 78 ? -7.650 2.204 16.048 1.00 84.00 78 ASP A N 1
ATOM 591 C CA . ASP A 1 78 ? -8.784 3.124 16.197 1.00 84.00 78 ASP A CA 1
ATOM 592 C C . ASP A 1 78 ? -10.127 2.404 16.410 1.00 84.00 78 ASP A C 1
ATOM 594 O O . ASP A 1 78 ? -10.950 2.856 17.207 1.00 84.00 78 ASP A O 1
ATOM 598 N N . ILE A 1 79 ? -10.323 1.261 15.748 1.00 86.00 79 ILE A N 1
ATOM 599 C CA . ILE A 1 79 ? -11.512 0.401 15.886 1.00 86.00 79 ILE A CA 1
ATOM 600 C C . ILE A 1 79 ? -11.422 -0.492 17.147 1.00 86.00 79 ILE A C 1
ATOM 602 O O . ILE A 1 79 ? -12.373 -1.189 17.485 1.00 86.00 79 ILE A O 1
ATOM 606 N N . GLY A 1 80 ? -10.306 -0.453 17.885 1.00 83.00 80 GLY A N 1
ATOM 607 C CA . GLY A 1 80 ? -10.103 -1.247 19.102 1.00 83.00 80 GLY A CA 1
ATOM 608 C C . GLY A 1 80 ? -9.655 -2.690 18.844 1.00 83.00 80 GLY A C 1
ATOM 609 O O . GLY A 1 80 ? -9.768 -3.531 19.731 1.00 83.00 80 GLY A O 1
ATOM 610 N N . ARG A 1 81 ? -9.142 -2.994 17.645 1.00 85.62 81 ARG A N 1
ATOM 611 C CA . ARG A 1 81 ? -8.546 -4.295 17.307 1.00 85.62 81 ARG A CA 1
ATOM 612 C C . ARG A 1 81 ? -7.023 -4.268 17.409 1.00 85.62 81 ARG A C 1
ATOM 614 O O . ARG A 1 81 ? -6.386 -3.215 17.351 1.00 85.62 81 ARG A O 1
ATOM 621 N N . SER A 1 82 ? -6.427 -5.451 17.559 1.00 87.31 82 SER A N 1
ATOM 622 C CA . SER A 1 82 ? -4.972 -5.593 17.600 1.00 87.31 82 SER A CA 1
ATOM 623 C C . SER A 1 82 ? -4.346 -5.222 16.250 1.00 87.31 82 SER A C 1
ATOM 625 O O . SER A 1 82 ? -4.859 -5.567 15.187 1.00 87.31 82 SER A O 1
ATOM 627 N N . ALA A 1 83 ? -3.202 -4.530 16.282 1.00 85.62 83 ALA A N 1
ATOM 628 C CA . ALA A 1 83 ? -2.478 -4.130 15.069 1.00 85.62 83 ALA A CA 1
ATOM 629 C C . ALA A 1 83 ? -1.940 -5.328 14.260 1.00 85.62 83 ALA A C 1
ATOM 631 O O . ALA A 1 83 ? -1.617 -5.175 13.087 1.00 85.62 83 ALA A O 1
ATOM 632 N N . TRP A 1 84 ? -1.882 -6.514 14.872 1.00 87.88 84 TRP A N 1
ATOM 633 C CA . TRP A 1 84 ? -1.462 -7.770 14.248 1.00 87.88 84 TRP A CA 1
ATOM 634 C C . TRP A 1 84 ? -2.337 -8.197 13.065 1.00 87.88 84 TRP A C 1
ATOM 636 O O . TRP A 1 84 ? -1.836 -8.850 12.156 1.00 87.88 84 TRP A O 1
ATOM 646 N N . TRP A 1 85 ? -3.601 -7.763 13.009 1.00 87.38 85 TRP A N 1
ATOM 647 C CA . TRP A 1 85 ? -4.468 -8.006 11.847 1.00 87.38 85 TRP A CA 1
ATOM 648 C C . TRP A 1 85 ? -3.932 -7.366 10.556 1.00 87.38 85 TRP A C 1
ATOM 650 O O . TRP A 1 85 ? -4.249 -7.835 9.468 1.00 87.38 85 TRP A O 1
ATOM 660 N N . ALA A 1 86 ? -3.030 -6.379 10.651 1.00 87.25 86 ALA A N 1
ATOM 661 C CA . ALA A 1 86 ? -2.357 -5.811 9.485 1.00 87.25 86 ALA A CA 1
ATOM 662 C C . ALA A 1 86 ? -1.470 -6.829 8.740 1.00 87.25 86 ALA A C 1
ATOM 664 O O . ALA A 1 86 ? -1.165 -6.609 7.573 1.00 87.25 86 ALA A O 1
ATOM 665 N N . ILE A 1 87 ? -1.085 -7.953 9.362 1.00 89.06 87 ILE A N 1
ATOM 666 C CA . ILE A 1 87 ? -0.347 -9.031 8.679 1.00 89.06 87 ILE A CA 1
ATOM 667 C C . ILE A 1 87 ? -1.186 -9.675 7.571 1.00 89.06 87 ILE A C 1
ATOM 669 O O . ILE A 1 87 ? -0.630 -10.126 6.573 1.00 89.06 87 ILE A O 1
ATOM 673 N N . LEU A 1 88 ? -2.518 -9.660 7.681 1.00 89.88 88 LEU A N 1
ATOM 674 C CA . LEU A 1 88 ? -3.387 -10.201 6.634 1.00 89.88 88 LEU A CA 1
ATOM 675 C C . LEU A 1 88 ? -3.217 -9.482 5.292 1.00 89.88 88 LEU A C 1
ATOM 677 O O . LEU A 1 88 ? -3.499 -10.081 4.261 1.00 89.88 88 LEU A O 1
ATOM 681 N N . LEU A 1 89 ? -2.686 -8.252 5.287 1.00 87.38 89 LEU A N 1
ATOM 682 C CA . LEU A 1 89 ? -2.359 -7.511 4.066 1.00 87.38 89 LEU A CA 1
ATOM 683 C C . LEU A 1 89 ? -1.349 -8.229 3.164 1.00 87.38 89 LEU A C 1
ATOM 685 O O . LEU A 1 89 ? -1.349 -7.987 1.961 1.00 87.38 89 LEU A O 1
ATOM 689 N N . PHE A 1 90 ? -0.512 -9.113 3.714 1.00 87.69 90 PHE A N 1
ATOM 690 C CA . PHE A 1 90 ? 0.440 -9.900 2.925 1.00 87.69 90 PHE A CA 1
ATOM 691 C C . PHE A 1 90 ? -0.219 -11.043 2.146 1.00 87.69 90 PHE A C 1
ATOM 693 O O . PHE A 1 90 ? 0.382 -11.580 1.219 1.00 87.69 90 PHE A O 1
ATOM 700 N N . VAL A 1 91 ? -1.451 -11.416 2.494 1.00 92.19 91 VAL A N 1
ATOM 701 C CA . VAL A 1 91 ? -2.225 -12.422 1.766 1.00 92.19 91 VAL A CA 1
ATOM 702 C C . VAL A 1 91 ? -3.180 -11.683 0.824 1.00 92.19 91 VAL A C 1
ATOM 704 O O . VAL A 1 91 ? -4.052 -10.984 1.323 1.00 92.19 91 VAL A O 1
ATOM 707 N N . PRO A 1 92 ? -3.102 -11.829 -0.511 1.00 82.06 92 PRO A N 1
ATOM 708 C CA . PRO A 1 92 ? -3.833 -10.960 -1.444 1.00 82.06 92 PRO A CA 1
ATOM 709 C C . PRO A 1 92 ? -5.346 -10.886 -1.191 1.00 82.06 92 PRO A C 1
ATOM 711 O O . PRO A 1 92 ? -5.921 -9.802 -1.106 1.00 82.06 92 PRO A O 1
ATOM 714 N N . VAL A 1 93 ? -5.989 -12.044 -1.011 1.00 90.56 93 VAL A N 1
ATOM 715 C CA . VAL A 1 93 ? -7.441 -12.126 -0.797 1.00 90.56 93 VAL A CA 1
ATOM 716 C C . VAL A 1 93 ? -7.827 -11.612 0.591 1.00 90.56 93 VAL A C 1
ATOM 718 O O . VAL A 1 93 ? -8.723 -10.780 0.712 1.00 90.56 93 VAL A O 1
ATOM 721 N N . LEU A 1 94 ? -7.138 -12.068 1.644 1.00 89.25 94 LEU A N 1
ATOM 722 C CA . LEU A 1 94 ? -7.452 -11.658 3.018 1.00 89.25 94 LEU A CA 1
ATOM 723 C C . LEU A 1 94 ? -7.120 -10.183 3.253 1.00 89.25 94 LEU A C 1
ATOM 725 O O . LEU A 1 94 ? -7.868 -9.490 3.929 1.00 89.25 94 LEU A O 1
ATOM 729 N N . GLY A 1 95 ? -6.045 -9.690 2.651 1.00 87.94 95 GLY A N 1
ATOM 730 C CA . GLY A 1 95 ? -5.622 -8.302 2.703 1.00 87.94 95 GLY A CA 1
ATOM 731 C C . GLY A 1 95 ? -6.628 -7.376 2.044 1.00 87.94 95 GLY A C 1
ATOM 732 O O . GLY A 1 95 ? -6.981 -6.350 2.620 1.00 87.94 95 GLY A O 1
ATOM 733 N N . PHE A 1 96 ? -7.157 -7.760 0.881 1.00 87.12 96 PHE A N 1
ATOM 734 C CA . PHE A 1 96 ? -8.226 -7.004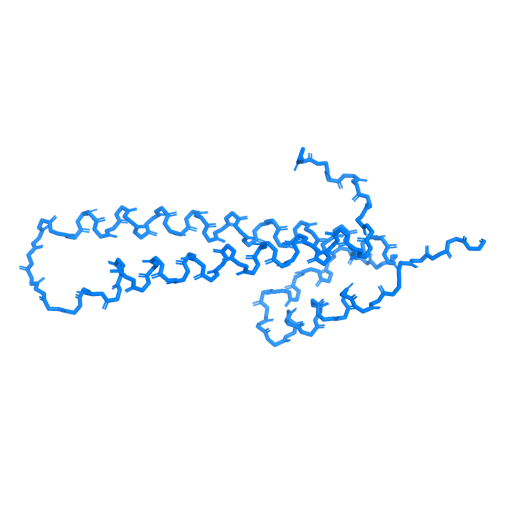 0.237 1.00 87.12 96 PHE A CA 1
ATOM 735 C C . PHE A 1 96 ? -9.486 -6.954 1.110 1.00 87.12 96 PHE A C 1
ATOM 737 O O . PHE A 1 96 ? -10.029 -5.874 1.348 1.00 87.12 96 PHE A O 1
ATOM 744 N N . VAL A 1 97 ? -9.916 -8.102 1.644 1.00 89.56 97 VAL A N 1
ATOM 745 C CA . VAL A 1 97 ? -11.073 -8.181 2.550 1.00 89.56 97 VAL A CA 1
ATOM 746 C C . VAL A 1 97 ? -10.858 -7.324 3.801 1.00 89.56 97 VAL A C 1
ATOM 748 O O . VAL A 1 97 ? -11.755 -6.575 4.187 1.00 89.56 97 VAL A O 1
ATOM 751 N N . GLU A 1 98 ? -9.668 -7.368 4.397 1.00 89.56 98 GLU A N 1
ATOM 752 C CA . GLU A 1 98 ? -9.313 -6.577 5.576 1.00 89.56 98 GLU A CA 1
ATOM 753 C C . GLU A 1 98 ? -9.345 -5.071 5.272 1.00 89.56 98 GLU A C 1
ATOM 755 O O . GLU A 1 98 ? -9.915 -4.296 6.037 1.00 89.56 98 GLU A O 1
ATOM 760 N N . LEU A 1 99 ? -8.811 -4.629 4.128 1.00 87.12 99 LEU A N 1
ATOM 761 C CA . LEU A 1 99 ? -8.864 -3.220 3.718 1.00 87.12 99 LEU A CA 1
ATOM 762 C C . LEU A 1 99 ? -10.301 -2.731 3.513 1.00 87.12 99 LEU A C 1
ATOM 764 O O . LEU A 1 99 ? -10.649 -1.636 3.967 1.00 87.12 99 LEU A O 1
ATOM 768 N N . VAL A 1 100 ? -11.147 -3.546 2.876 1.00 87.75 100 VAL A N 1
ATOM 769 C CA . VAL A 1 100 ? -12.576 -3.246 2.699 1.00 87.75 100 VAL A CA 1
ATOM 770 C C . VAL A 1 100 ? -13.275 -3.174 4.056 1.00 87.75 100 VAL A C 1
ATOM 772 O O . VAL A 1 100 ? -14.016 -2.224 4.324 1.00 87.75 100 VAL A O 1
ATOM 775 N N . TYR A 1 101 ? -12.995 -4.121 4.950 1.00 89.56 101 TYR A N 1
ATOM 776 C CA . TYR A 1 101 ? -13.517 -4.104 6.310 1.00 89.56 101 TYR A CA 1
ATOM 777 C C . TYR A 1 101 ? -13.099 -2.829 7.058 1.00 89.56 101 TYR A C 1
ATOM 779 O O . TYR A 1 101 ? -13.955 -2.139 7.608 1.00 89.56 101 TYR A O 1
ATOM 787 N N . LEU A 1 102 ? -11.821 -2.440 7.018 1.00 87.06 102 LEU A N 1
ATOM 788 C CA . LEU A 1 102 ? -11.302 -1.232 7.674 1.00 87.06 102 LEU A CA 1
ATOM 789 C C . LEU A 1 102 ? -11.881 0.074 7.101 1.00 87.06 102 LEU A C 1
ATOM 791 O O . LEU A 1 102 ? -12.040 1.057 7.838 1.00 87.06 102 LEU A O 1
ATOM 795 N N . ALA A 1 103 ? -12.224 0.082 5.810 1.00 84.62 103 ALA A N 1
ATOM 796 C CA . ALA A 1 103 ? -12.888 1.190 5.126 1.00 84.62 103 ALA A CA 1
ATOM 797 C C . ALA A 1 103 ? -14.365 1.358 5.544 1.00 84.62 103 ALA A C 1
ATOM 799 O O . ALA A 1 103 ? -14.881 2.485 5.620 1.00 84.62 103 ALA A O 1
ATOM 800 N N . LEU A 1 104 ? -15.052 0.248 5.829 1.00 83.94 104 LEU A N 1
ATOM 801 C CA . LEU A 1 104 ? -16.468 0.222 6.206 1.00 83.94 104 LEU A CA 1
ATOM 802 C C . LEU A 1 104 ? -16.693 0.317 7.717 1.00 83.94 104 LEU A C 1
ATOM 804 O O . LEU A 1 104 ? -17.654 0.956 8.152 1.00 83.94 104 LEU A O 1
ATOM 808 N N . ALA A 1 105 ? -15.805 -0.275 8.514 1.00 80.38 105 ALA A N 1
ATOM 809 C CA . ALA A 1 105 ? -15.909 -0.322 9.962 1.00 80.38 105 ALA A CA 1
ATOM 810 C C . ALA A 1 105 ? -15.994 1.094 10.548 1.00 80.38 105 ALA A C 1
ATOM 812 O O . ALA A 1 105 ? -15.150 1.961 10.286 1.00 80.38 105 ALA A O 1
ATOM 813 N N . ARG A 1 106 ? -17.029 1.344 11.361 1.00 72.31 106 ARG A N 1
ATOM 814 C CA . ARG A 1 106 ? -17.152 2.591 12.127 1.00 72.31 106 ARG A CA 1
ATOM 815 C C . ARG A 1 106 ? -16.049 2.624 13.186 1.00 72.31 106 ARG A C 1
ATOM 817 O O . ARG A 1 106 ? -15.749 1.610 13.805 1.00 72.31 106 ARG A O 1
ATOM 824 N N . GLY A 1 107 ? -15.418 3.789 13.362 1.00 63.25 107 GLY A N 1
ATOM 825 C CA . GLY A 1 107 ? -14.518 3.989 14.503 1.00 63.25 107 GLY A CA 1
ATOM 826 C C . GLY A 1 107 ? -15.319 3.825 15.791 1.00 63.25 107 GLY A C 1
ATOM 827 O O . GLY A 1 107 ? -16.504 4.166 15.801 1.00 63.25 107 GLY A O 1
ATOM 828 N N . SER A 1 108 ? -14.707 3.276 16.840 1.00 56.34 108 SER A N 1
ATOM 829 C CA . SER A 1 108 ? -15.376 3.124 18.132 1.00 56.34 108 SER A CA 1
ATOM 830 C C . SER A 1 108 ? -15.733 4.516 18.660 1.00 56.34 108 SER A C 1
ATOM 832 O O . SER A 1 108 ? -14.882 5.214 19.210 1.00 56.34 108 SER A O 1
ATOM 834 N N . SER A 1 109 ? -16.984 4.934 18.450 1.00 44.72 109 SER A N 1
ATOM 835 C CA . SER A 1 109 ? -17.565 6.106 19.096 1.00 44.72 109 SER 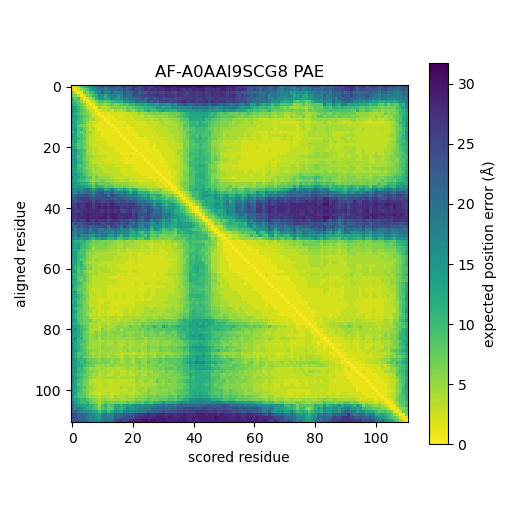A CA 1
ATOM 836 C C . SER A 1 109 ? -17.546 5.821 20.587 1.00 44.72 109 SER A C 1
ATOM 838 O O . SER A 1 109 ? -18.190 4.875 21.038 1.00 44.72 109 SER A O 1
ATOM 840 N N . LYS A 1 110 ? -16.760 6.592 21.342 1.00 43.72 110 LYS A N 1
ATOM 841 C CA . LYS A 1 110 ? -17.021 6.742 22.770 1.00 43.72 110 LYS A CA 1
ATOM 842 C C . LYS A 1 110 ? -18.396 7.403 22.862 1.00 43.72 110 LYS A C 1
ATOM 844 O O . LYS A 1 110 ? -18.511 8.581 22.531 1.00 43.72 110 LYS A O 1
ATOM 849 N N . ASN A 1 111 ? -19.412 6.610 23.189 1.00 37.62 111 ASN A N 1
ATOM 850 C CA . ASN A 1 111 ? -20.543 7.132 23.946 1.00 37.62 111 ASN A CA 1
ATOM 851 C C . ASN A 1 111 ? -20.050 7.448 25.358 1.00 37.62 111 ASN A C 1
ATOM 853 O O . ASN A 1 111 ? -19.178 6.685 25.843 1.00 37.62 111 ASN A O 1
#

pLDDT: mean 79.27, std 15.07, range [37.62, 94.25]

Nearest PDB structures (foldseek):
  6uuj-assembly3_H  TM=4.451E-01  e=8.255E+00  Mycobacterium tuberculosis H37Rv

Secondary structure (DSSP, 8-state):
---TTPPPPHHHHHHHHHHHHHHHHHHHHHHHHHHTT-SS---TTHHHHHHHHHHHHHHHHHHHHHHHHHHHHHHHHHHT--GGGGGGGGSHHHHHHHHHHHHHSPP----